Protein AF-A0A951HJY8-F1 (afdb_monomer)

pLDDT: mean 90.43, std 6.92, range [55.25, 97.69]

Structure (mmCIF, N/CA/C/O backbone):
data_AF-A0A951HJY8-F1
#
_entry.id   AF-A0A951HJY8-F1
#
loop_
_atom_site.group_PDB
_atom_site.id
_atom_site.type_symbol
_atom_site.label_atom_id
_atom_site.label_alt_id
_atom_site.label_comp_id
_atom_site.label_asym_id
_atom_site.label_entity_id
_atom_site.label_seq_id
_atom_site.pdbx_PDB_ins_code
_atom_site.Cartn_x
_atom_site.Cartn_y
_atom_site.Cartn_z
_atom_site.occupancy
_atom_site.B_iso_or_equiv
_atom_site.auth_seq_id
_atom_site.auth_comp_id
_atom_site.auth_asym_id
_atom_site.auth_atom_id
_atom_site.pdbx_PDB_model_num
ATOM 1 N N . MET A 1 1 ? -21.183 -8.879 -6.591 1.00 67.06 1 MET A N 1
ATOM 2 C CA . MET A 1 1 ? -20.342 -7.674 -6.797 1.00 67.06 1 MET A CA 1
ATOM 3 C C . MET A 1 1 ? -20.805 -6.459 -5.990 1.00 67.06 1 MET A C 1
ATOM 5 O O . MET A 1 1 ? -19.946 -5.780 -5.444 1.00 67.06 1 MET A O 1
ATOM 9 N N . GLY A 1 2 ? -22.115 -6.198 -5.844 1.00 80.44 2 GLY A N 1
ATOM 10 C CA . GLY A 1 2 ? -22.623 -5.023 -5.106 1.00 80.44 2 GLY A CA 1
ATOM 11 C C . GLY A 1 2 ? -22.070 -4.849 -3.681 1.00 80.44 2 GLY A C 1
ATOM 12 O O . GLY A 1 2 ? -21.633 -3.757 -3.337 1.00 80.44 2 GLY A O 1
ATOM 13 N N . PHE A 1 3 ? -21.989 -5.927 -2.889 1.00 81.81 3 PHE A N 1
ATOM 14 C CA . PHE A 1 3 ? -21.423 -5.880 -1.531 1.00 81.81 3 PHE A CA 1
ATOM 15 C C . PHE A 1 3 ? -19.923 -5.543 -1.498 1.00 81.81 3 PHE A C 1
ATOM 17 O O . PHE A 1 3 ? -19.491 -4.764 -0.654 1.00 81.81 3 PHE A O 1
ATOM 24 N N . ALA A 1 4 ? -19.135 -6.065 -2.444 1.00 81.25 4 ALA A N 1
ATOM 25 C CA . ALA A 1 4 ? -17.699 -5.786 -2.524 1.00 81.25 4 ALA A CA 1
ATOM 26 C C . ALA A 1 4 ? -17.422 -4.314 -2.884 1.00 81.25 4 ALA A C 1
ATOM 28 O O . ALA A 1 4 ? -16.611 -3.655 -2.240 1.00 81.25 4 ALA A O 1
ATOM 29 N N . LEU A 1 5 ? -18.155 -3.767 -3.862 1.00 83.31 5 LEU A N 1
ATOM 30 C CA . LEU A 1 5 ? -18.054 -2.352 -4.243 1.00 83.31 5 LEU A CA 1
ATOM 31 C C . LEU A 1 5 ? -18.532 -1.416 -3.127 1.00 83.31 5 LEU A C 1
ATOM 33 O O . LEU A 1 5 ? -17.948 -0.352 -2.923 1.00 83.31 5 LEU A O 1
ATOM 37 N N . ALA A 1 6 ? -19.572 -1.812 -2.388 1.00 86.88 6 ALA A N 1
ATOM 38 C CA . ALA A 1 6 ? -20.018 -1.078 -1.211 1.00 86.88 6 ALA A CA 1
ATOM 39 C C . ALA A 1 6 ? -18.923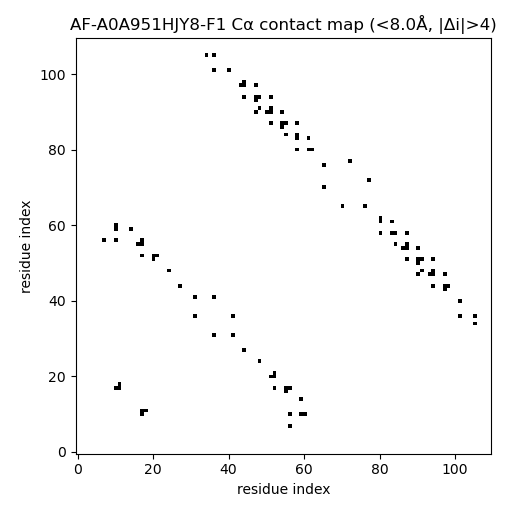 -1.034 -0.134 1.00 86.88 6 ALA A C 1
ATOM 41 O O . ALA A 1 6 ? -18.651 0.043 0.390 1.00 86.88 6 ALA A O 1
ATOM 42 N N . GLY A 1 7 ? -18.249 -2.160 0.131 1.00 84.19 7 GLY A N 1
ATOM 43 C CA . GLY A 1 7 ? -17.122 -2.233 1.066 1.00 84.19 7 GLY A CA 1
ATOM 44 C C . GLY A 1 7 ? -15.988 -1.273 0.699 1.00 84.19 7 GLY A 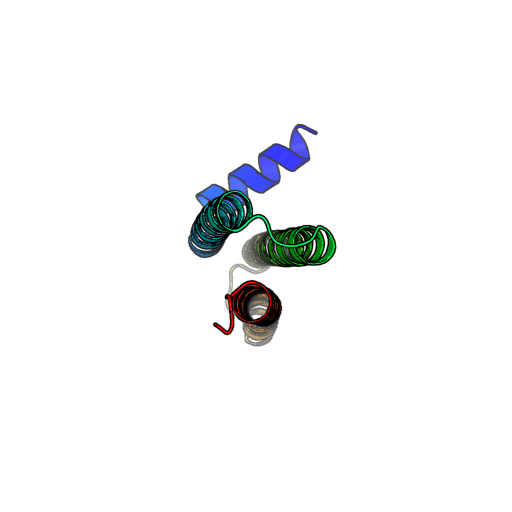C 1
ATOM 45 O O . GLY A 1 7 ? -15.598 -0.443 1.519 1.00 84.19 7 GLY A O 1
ATOM 46 N N . ILE A 1 8 ? -15.543 -1.294 -0.563 1.00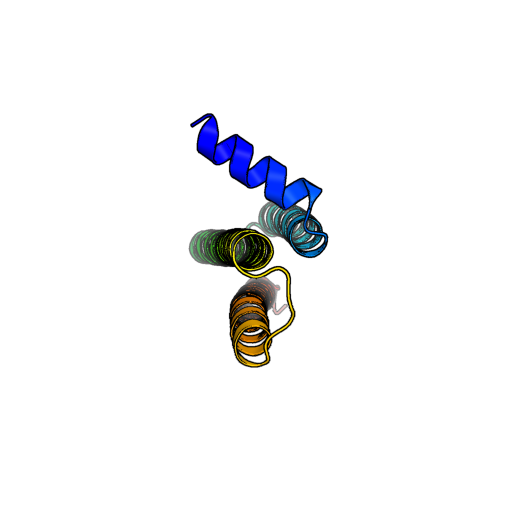 86.88 8 ILE A N 1
ATOM 47 C CA . ILE A 1 8 ? -14.511 -0.366 -1.059 1.00 86.88 8 ILE A CA 1
ATOM 48 C C . ILE A 1 8 ? -14.963 1.090 -0.900 1.00 86.88 8 ILE A C 1
ATOM 50 O O . ILE A 1 8 ? -14.201 1.931 -0.431 1.00 86.88 8 ILE A O 1
ATOM 54 N N . ARG A 1 9 ? -16.218 1.404 -1.244 1.00 87.44 9 ARG A N 1
ATOM 55 C CA . ARG A 1 9 ? -16.757 2.766 -1.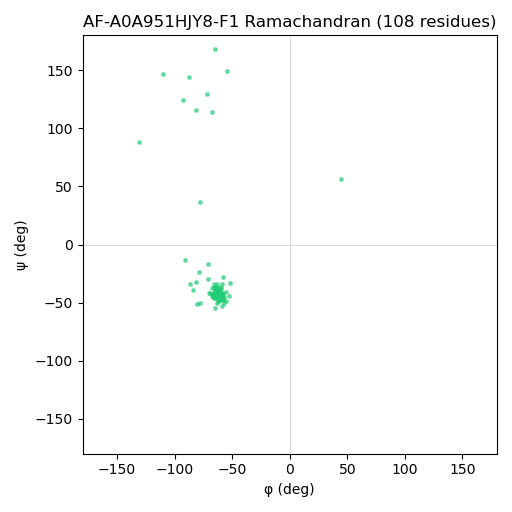127 1.00 87.44 9 ARG A CA 1
ATOM 56 C C . ARG A 1 9 ? -16.817 3.252 0.321 1.00 87.44 9 ARG A C 1
ATOM 58 O O . ARG A 1 9 ? -16.613 4.441 0.561 1.00 87.44 9 ARG A O 1
ATOM 65 N N . ILE A 1 10 ? -17.127 2.368 1.269 1.00 86.81 10 ILE A N 1
ATOM 66 C CA . ILE A 1 10 ? -17.159 2.700 2.697 1.00 86.81 10 ILE A CA 1
ATOM 67 C C . ILE A 1 10 ? -15.752 3.067 3.167 1.00 86.81 10 ILE A C 1
ATOM 69 O O . ILE A 1 10 ? -15.569 4.178 3.665 1.00 86.81 10 ILE A O 1
ATOM 73 N N . VAL A 1 11 ? -14.768 2.190 2.941 1.00 85.69 11 VAL A N 1
ATOM 74 C CA . VAL A 1 11 ? -13.374 2.426 3.353 1.00 85.69 11 VAL A CA 1
ATOM 75 C C . VAL A 1 11 ? -12.809 3.668 2.668 1.00 85.69 11 VAL A C 1
ATOM 77 O O . VAL A 1 11 ? -12.244 4.522 3.337 1.00 85.69 11 VAL A O 1
ATOM 80 N N . PHE A 1 12 ? -13.080 3.869 1.376 1.00 86.19 12 PHE A N 1
ATOM 81 C CA . PHE A 1 12 ? -12.653 5.072 0.655 1.00 86.19 12 PHE A CA 1
ATOM 82 C C . PHE A 1 12 ? -13.183 6.380 1.261 1.00 86.19 12 PHE A C 1
ATOM 84 O O . PHE A 1 12 ? -12.509 7.408 1.215 1.00 86.19 12 PHE A O 1
ATOM 91 N N . ARG A 1 13 ? -14.398 6.382 1.821 1.00 86.00 13 ARG A N 1
ATOM 92 C CA . ARG A 1 13 ? -14.954 7.578 2.474 1.00 86.00 13 ARG A CA 1
ATOM 93 C C . ARG A 1 13 ? -14.441 7.769 3.897 1.00 86.0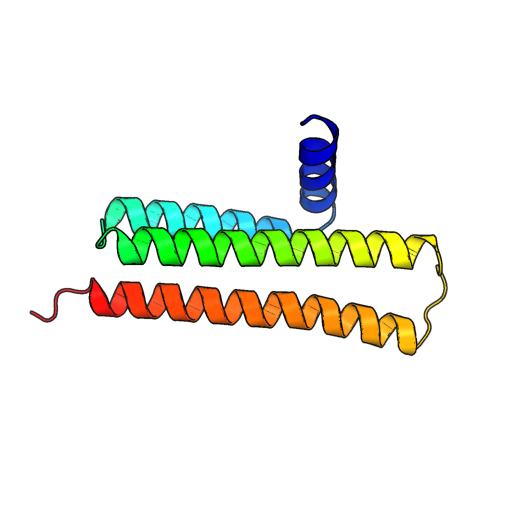0 13 ARG A C 1
ATOM 95 O O . ARG A 1 13 ? -14.355 8.915 4.332 1.00 86.00 13 ARG A O 1
ATOM 102 N N . ARG A 1 14 ? -14.159 6.678 4.611 1.00 84.19 14 ARG A N 1
ATOM 103 C CA . ARG A 1 14 ? -13.719 6.698 6.010 1.00 84.19 14 ARG A CA 1
ATOM 104 C C . ARG A 1 14 ? -12.229 7.007 6.122 1.00 84.19 14 ARG A C 1
ATOM 106 O O . ARG A 1 14 ? -11.857 7.968 6.786 1.00 84.19 14 ARG A O 1
ATOM 113 N N . GLU A 1 15 ? -11.411 6.278 5.374 1.00 87.44 15 GLU A N 1
ATOM 114 C CA . GLU A 1 15 ? -9.965 6.278 5.543 1.00 87.44 15 GLU A CA 1
ATOM 115 C C . GLU A 1 15 ? -9.290 7.311 4.639 1.00 87.44 15 GLU A C 1
ATOM 117 O O . GLU A 1 15 ? -9.479 7.361 3.418 1.00 87.44 15 GLU A O 1
ATOM 122 N N . GLN A 1 16 ? -8.512 8.207 5.249 1.00 87.31 16 GLN A N 1
ATOM 123 C CA . GLN A 1 16 ? -7.658 9.142 4.508 1.00 87.31 16 GLN A CA 1
ATOM 124 C C . GLN A 1 16 ? -6.504 8.398 3.831 1.00 87.31 16 GLN A C 1
ATOM 126 O O . GLN A 1 16 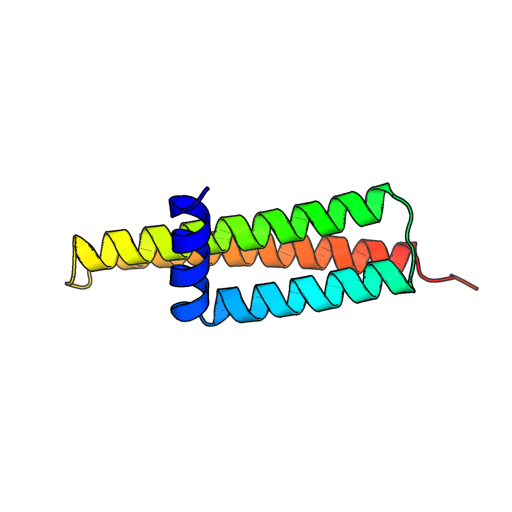? -6.222 8.651 2.659 1.00 87.31 16 GLN A O 1
ATOM 131 N N . THR A 1 17 ? -5.900 7.438 4.531 1.00 87.19 17 THR A N 1
ATOM 132 C CA . THR A 1 17 ? -4.778 6.634 4.038 1.00 87.19 17 THR A CA 1
ATOM 133 C C . THR A 1 17 ? -5.160 5.848 2.782 1.00 87.19 17 THR A C 1
ATOM 135 O O . THR A 1 17 ? -4.479 5.981 1.767 1.00 87.19 17 THR A O 1
ATOM 138 N N . PHE A 1 18 ? -6.317 5.171 2.757 1.00 89.50 18 PHE A N 1
ATOM 139 C CA . PHE A 1 18 ? -6.821 4.509 1.541 1.00 89.50 18 PHE A CA 1
ATOM 140 C C . PHE A 1 18 ? -6.941 5.451 0.331 1.00 89.50 18 PHE A C 1
ATOM 142 O O . PHE A 1 18 ? -6.554 5.090 -0.780 1.00 89.50 18 PHE A O 1
ATOM 149 N N . ARG A 1 19 ? -7.418 6.690 0.522 1.00 91.81 19 ARG A N 1
ATOM 150 C CA . ARG A 1 19 ? -7.505 7.684 -0.567 1.00 91.81 19 ARG A CA 1
ATOM 151 C C . ARG A 1 19 ? -6.132 8.091 -1.092 1.00 91.81 19 ARG A C 1
ATOM 153 O O . ARG A 1 19 ? -5.962 8.216 -2.305 1.00 91.81 19 ARG A O 1
ATOM 160 N N . ILE A 1 20 ? -5.163 8.275 -0.198 1.00 90.69 20 ILE A N 1
ATOM 161 C CA . ILE A 1 20 ? -3.775 8.574 -0.566 1.00 90.69 20 ILE A CA 1
ATOM 162 C C . ILE A 1 20 ? -3.185 7.403 -1.361 1.00 90.69 20 ILE A C 1
ATOM 164 O O . ILE A 1 20 ? -2.602 7.624 -2.420 1.00 90.69 20 ILE A O 1
ATOM 168 N N . GLN A 1 21 ? -3.408 6.161 -0.928 1.00 91.19 21 GLN A N 1
ATOM 169 C CA . GLN A 1 21 ? -2.934 4.973 -1.644 1.00 91.19 21 GLN A CA 1
ATOM 170 C C . GLN A 1 21 ? -3.584 4.824 -3.029 1.00 91.19 21 GLN A C 1
ATOM 172 O O . GLN A 1 21 ? -2.908 4.471 -3.994 1.00 91.19 21 GLN A O 1
ATOM 177 N N . CYS A 1 22 ? -4.869 5.168 -3.185 1.00 91.44 22 CYS A N 1
ATOM 178 C CA . CYS A 1 22 ? -5.503 5.242 -4.505 1.00 91.44 22 CYS A CA 1
ATOM 179 C C . CYS A 1 22 ? -4.862 6.307 -5.411 1.00 91.44 22 CYS A C 1
ATOM 181 O O . CYS A 1 22 ? -4.708 6.074 -6.610 1.00 91.44 22 CYS A O 1
ATOM 183 N N . LEU A 1 23 ? -4.471 7.463 -4.865 1.00 93.19 23 LEU A N 1
ATOM 184 C CA . LEU A 1 23 ? -3.755 8.487 -5.629 1.00 93.19 23 LEU A CA 1
ATOM 185 C C . LEU A 1 23 ? -2.356 8.002 -6.039 1.00 93.19 23 LEU A C 1
ATOM 187 O O . LEU A 1 23 ? -1.967 8.176 -7.191 1.00 93.19 23 LEU A O 1
ATOM 191 N N . ILE A 1 24 ? -1.624 7.349 -5.132 1.00 91.00 24 ILE A N 1
ATOM 192 C CA . ILE A 1 24 ? -0.319 6.735 -5.427 1.00 91.00 24 ILE A CA 1
ATOM 193 C C . ILE A 1 24 ? -0.462 5.676 -6.526 1.00 91.00 24 ILE A C 1
ATOM 195 O O . ILE A 1 24 ? 0.330 5.661 -7.465 1.00 91.00 24 ILE A O 1
ATOM 199 N N . CYS A 1 25 ? -1.504 4.843 -6.458 1.00 93.00 25 CYS A N 1
ATOM 200 C CA . CYS A 1 25 ? -1.850 3.880 -7.502 1.00 93.00 25 CYS A CA 1
ATOM 201 C C . CYS A 1 25 ? -2.035 4.563 -8.865 1.00 93.00 25 CYS A C 1
ATOM 203 O O . CYS A 1 25 ? -1.425 4.148 -9.851 1.00 93.00 25 CYS A O 1
ATOM 205 N N . LEU A 1 26 ? -2.814 5.649 -8.919 1.00 94.25 26 LEU A N 1
ATOM 206 C CA . LEU A 1 26 ? -3.018 6.415 -10.149 1.00 94.25 26 LEU A CA 1
ATOM 207 C C . LEU A 1 26 ? -1.694 6.958 -10.706 1.00 94.25 26 LEU A C 1
ATOM 209 O O . LEU A 1 26 ? -1.424 6.810 -11.896 1.00 94.25 26 LEU A O 1
ATOM 213 N N . ILE A 1 27 ? -0.851 7.544 -9.852 1.00 93.75 27 ILE A N 1
ATOM 214 C CA . ILE A 1 27 ? 0.465 8.062 -10.248 1.00 93.75 27 ILE A CA 1
ATOM 215 C C . ILE A 1 27 ? 1.350 6.930 -10.784 1.00 93.75 27 ILE A C 1
ATOM 217 O O . ILE A 1 27 ? 1.963 7.081 -11.838 1.00 93.75 27 ILE A O 1
ATOM 221 N N . ALA A 1 28 ? 1.387 5.780 -10.111 1.00 92.12 28 ALA A N 1
ATOM 222 C CA . ALA A 1 28 ? 2.180 4.637 -10.546 1.00 92.12 28 ALA A CA 1
ATOM 223 C C . ALA A 1 28 ? 1.728 4.104 -11.915 1.00 92.12 28 ALA A C 1
ATOM 225 O O . ALA A 1 28 ? 2.571 3.812 -12.760 1.00 92.12 28 ALA A O 1
ATOM 226 N N . ILE A 1 29 ? 0.418 4.047 -12.182 1.00 92.88 29 ILE A N 1
ATOM 227 C CA . ILE A 1 29 ? -0.116 3.672 -13.501 1.00 92.88 29 ILE A CA 1
ATOM 228 C C . ILE A 1 29 ? 0.337 4.664 -14.582 1.00 92.88 29 ILE A C 1
ATOM 230 O O . ILE A 1 29 ? 0.744 4.242 -15.666 1.00 92.88 29 ILE A O 1
ATOM 234 N N . LEU A 1 30 ? 0.317 5.970 -14.297 1.00 94.38 30 LEU A N 1
ATOM 235 C CA . LEU A 1 30 ? 0.807 6.990 -15.231 1.00 94.38 30 LEU A CA 1
ATOM 236 C C . LEU A 1 30 ? 2.309 6.829 -15.511 1.00 94.38 30 LEU A C 1
ATOM 238 O O . LEU A 1 30 ? 2.730 6.904 -16.664 1.00 94.38 30 LEU A O 1
ATOM 242 N N . VAL A 1 31 ? 3.108 6.546 -14.477 1.00 91.94 31 VAL A N 1
ATOM 243 C CA . VAL A 1 31 ? 4.548 6.275 -14.610 1.00 91.94 31 VAL A CA 1
ATOM 244 C C . VAL A 1 31 ? 4.800 5.023 -15.453 1.00 91.94 31 VAL A C 1
ATOM 246 O O . VAL A 1 31 ? 5.641 5.059 -16.350 1.00 91.94 31 VAL A O 1
ATOM 249 N N . LEU A 1 32 ? 4.049 3.940 -15.231 1.00 92.31 32 LEU A N 1
ATOM 250 C CA . LEU A 1 32 ? 4.129 2.721 -16.044 1.00 92.31 32 LEU A CA 1
ATOM 251 C C . LEU A 1 32 ? 3.790 2.994 -17.515 1.00 92.31 32 LEU A C 1
ATOM 253 O O . LEU A 1 32 ? 4.485 2.507 -18.406 1.00 92.31 32 LEU A O 1
ATOM 257 N N . ALA A 1 33 ? 2.753 3.793 -17.778 1.00 91.00 33 ALA A N 1
ATOM 258 C CA . ALA A 1 33 ? 2.348 4.154 -19.134 1.00 91.00 33 ALA A CA 1
ATOM 259 C C . ALA A 1 33 ? 3.396 5.017 -19.860 1.00 91.00 33 ALA A C 1
ATOM 261 O O . ALA A 1 33 ? 3.561 4.878 -21.077 1.00 91.00 33 ALA A O 1
ATOM 262 N N . LEU A 1 34 ? 4.102 5.884 -19.122 1.00 92.25 34 LEU A N 1
ATOM 263 C CA . LEU A 1 34 ? 5.135 6.774 -19.652 1.00 92.25 34 LEU A CA 1
ATOM 264 C C . LEU A 1 34 ? 6.463 6.047 -19.900 1.00 92.25 34 LEU A C 1
ATOM 266 O O . LEU A 1 34 ? 7.019 6.158 -20.989 1.00 92.25 34 LEU A O 1
ATOM 270 N N . LEU A 1 35 ? 6.963 5.304 -18.907 1.00 90.00 35 LEU A N 1
ATOM 271 C CA . LEU A 1 35 ? 8.262 4.624 -18.982 1.00 90.00 35 LEU A CA 1
ATOM 272 C C . LEU A 1 35 ? 8.214 3.323 -19.783 1.00 90.00 35 LEU A C 1
ATOM 274 O O . LEU A 1 35 ? 9.246 2.889 -20.283 1.00 90.00 35 LEU A O 1
ATOM 278 N N . ARG A 1 36 ? 7.032 2.700 -19.897 1.00 90.69 36 ARG A N 1
ATOM 279 C CA . ARG A 1 36 ? 6.818 1.410 -20.575 1.00 90.69 36 ARG A CA 1
ATOM 280 C C . ARG A 1 36 ? 7.892 0.372 -20.215 1.00 90.69 36 ARG A C 1
ATOM 282 O O . ARG A 1 36 ? 8.562 -0.153 -21.108 1.00 90.69 36 ARG A O 1
ATOM 289 N N . PRO A 1 37 ? 8.079 0.080 -18.915 1.00 89.81 37 PRO A N 1
ATOM 290 C CA . PRO A 1 37 ? 9.065 -0.899 -18.489 1.00 89.81 37 PRO A CA 1
ATOM 291 C C . PRO A 1 37 ? 8.678 -2.297 -18.992 1.00 89.81 37 PRO A C 1
ATOM 293 O O . PRO A 1 37 ? 7.549 -2.538 -19.427 1.00 89.81 37 PRO A O 1
ATOM 296 N N . GLY A 1 38 ? 9.605 -3.252 -18.895 1.00 92.88 38 GLY A N 1
ATOM 297 C CA . GLY A 1 38 ? 9.317 -4.646 -19.239 1.00 92.88 38 GLY A CA 1
ATOM 298 C C . GLY A 1 38 ? 8.105 -5.202 -18.476 1.00 92.88 38 GLY A C 1
ATOM 299 O O . GLY A 1 38 ? 7.856 -4.833 -17.328 1.00 92.88 38 GLY A O 1
ATOM 300 N N . TRP A 1 39 ? 7.373 -6.134 -19.095 1.00 93.44 39 TRP A N 1
ATOM 301 C CA . TRP A 1 39 ? 6.122 -6.693 -18.558 1.00 93.44 39 TRP A CA 1
ATOM 302 C C . TRP A 1 39 ? 6.231 -7.224 -17.123 1.00 93.44 39 TRP A C 1
ATOM 304 O O . TRP A 1 39 ? 5.281 -7.099 -16.354 1.00 93.44 39 TRP A O 1
ATOM 314 N N . ILE A 1 40 ? 7.394 -7.766 -16.743 1.00 95.56 40 ILE A N 1
ATOM 315 C CA . ILE A 1 40 ? 7.652 -8.241 -15.379 1.00 95.56 40 ILE A CA 1
ATOM 316 C C . ILE A 1 40 ? 7.553 -7.104 -14.351 1.00 95.56 40 ILE A C 1
ATOM 318 O O . ILE A 1 40 ? 6.924 -7.270 -13.312 1.00 95.56 40 ILE A O 1
ATOM 322 N N . TRP A 1 41 ? 8.095 -5.924 -14.660 1.00 94.50 41 TRP A N 1
ATOM 323 C CA . TRP A 1 41 ? 8.049 -4.764 -13.774 1.00 94.50 41 TRP A CA 1
ATOM 324 C C . TRP A 1 41 ? 6.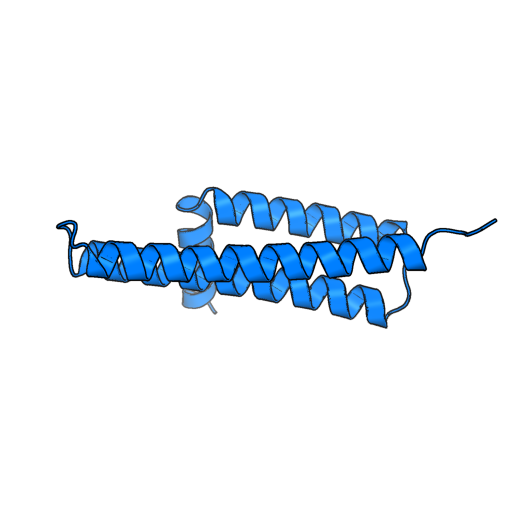642 -4.190 -13.676 1.00 94.50 41 TRP A C 1
ATOM 326 O O . TRP A 1 41 ? 6.182 -3.889 -12.577 1.00 94.50 41 TRP A O 1
ATOM 336 N N . ALA A 1 42 ? 5.934 -4.107 -14.806 1.00 93.81 42 ALA A N 1
ATOM 337 C CA . ALA A 1 42 ? 4.536 -3.695 -14.813 1.00 93.81 42 ALA A CA 1
ATOM 338 C C . ALA A 1 42 ? 3.672 -4.633 -13.949 1.00 93.81 42 ALA A C 1
ATOM 340 O O . ALA A 1 42 ? 2.858 -4.159 -13.154 1.00 93.81 42 ALA A O 1
ATOM 341 N N . ALA A 1 43 ? 3.890 -5.950 -14.038 1.00 95.56 43 ALA A N 1
ATOM 342 C CA . ALA A 1 43 ? 3.189 -6.934 -13.217 1.00 95.56 43 ALA A CA 1
ATOM 343 C C . ALA A 1 43 ? 3.526 -6.791 -11.724 1.00 95.56 43 ALA A C 1
ATOM 345 O O . ALA A 1 43 ? 2.613 -6.761 -10.901 1.00 95.56 43 ALA A O 1
ATOM 346 N N . LEU A 1 44 ? 4.811 -6.652 -11.375 1.00 96.69 44 LEU A N 1
ATOM 347 C CA . LEU A 1 44 ? 5.259 -6.506 -9.987 1.00 96.69 44 LEU A CA 1
ATOM 348 C C . LEU A 1 44 ? 4.707 -5.236 -9.335 1.00 96.69 44 LEU A C 1
ATOM 350 O O . LEU A 1 44 ? 4.131 -5.320 -8.256 1.00 96.69 44 LEU A O 1
ATOM 354 N N . VAL A 1 45 ? 4.805 -4.081 -10.000 1.00 95.44 45 VAL A N 1
ATOM 355 C CA . VAL A 1 45 ? 4.248 -2.817 -9.488 1.00 95.44 45 VAL A CA 1
ATOM 356 C C . VAL A 1 45 ? 2.734 -2.923 -9.306 1.00 95.44 45 VAL A C 1
ATOM 358 O O . VAL A 1 45 ? 2.215 -2.554 -8.252 1.00 95.44 45 VAL A O 1
ATOM 361 N N . THR A 1 46 ? 2.022 -3.479 -10.292 1.00 94.38 46 THR A N 1
ATOM 362 C CA . THR A 1 46 ? 0.565 -3.671 -10.204 1.00 94.38 46 THR A CA 1
ATOM 363 C C . THR A 1 46 ? 0.186 -4.569 -9.024 1.00 94.38 46 THR A C 1
ATOM 365 O O . THR A 1 46 ? -0.720 -4.235 -8.259 1.00 94.38 46 THR A O 1
ATOM 368 N N . LEU A 1 47 ? 0.901 -5.683 -8.835 1.00 97.06 47 LEU A N 1
ATOM 369 C CA . LEU A 1 47 ? 0.673 -6.610 -7.729 1.00 97.06 47 LEU A CA 1
ATOM 370 C C . LEU A 1 47 ? 0.965 -5.954 -6.374 1.00 97.06 47 LEU A C 1
ATOM 372 O O . LEU A 1 47 ? 0.154 -6.065 -5.457 1.00 97.06 47 LEU A O 1
ATOM 376 N N . SER A 1 48 ? 2.081 -5.234 -6.250 1.00 96.94 48 SER A N 1
ATOM 377 C CA . SER A 1 48 ? 2.451 -4.528 -5.023 1.00 96.94 48 SER A CA 1
ATOM 378 C C . SER A 1 48 ? 1.399 -3.499 -4.611 1.00 96.94 48 SER A C 1
ATOM 380 O O . SER A 1 48 ? 0.995 -3.474 -3.452 1.00 96.94 48 SER A O 1
ATOM 382 N N . ILE A 1 49 ? 0.892 -2.698 -5.551 1.00 95.12 49 ILE A N 1
ATOM 383 C CA . ILE A 1 49 ? -0.182 -1.732 -5.277 1.00 95.12 49 ILE A CA 1
ATOM 384 C C . ILE A 1 49 ? -1.477 -2.446 -4.876 1.00 95.12 49 ILE A C 1
ATOM 386 O O . ILE A 1 49 ? -2.147 -2.031 -3.930 1.00 95.12 49 ILE A O 1
ATOM 390 N N . GLY A 1 50 ? -1.820 -3.539 -5.565 1.00 95.44 50 GLY A N 1
ATOM 391 C CA . GLY A 1 50 ? -2.976 -4.363 -5.216 1.00 95.44 50 GLY A CA 1
ATOM 392 C C . GLY A 1 50 ? -2.900 -4.901 -3.784 1.00 95.44 50 GLY A C 1
ATOM 393 O O . GLY A 1 50 ? -3.892 -4.842 -3.060 1.00 95.44 50 GLY A O 1
ATOM 394 N N . LEU A 1 51 ? -1.720 -5.357 -3.352 1.00 96.94 51 LEU A N 1
ATOM 395 C CA . LEU A 1 51 ? -1.482 -5.830 -1.987 1.00 96.94 51 LEU A CA 1
ATOM 396 C C . LEU A 1 51 ? -1.618 -4.713 -0.948 1.00 96.94 51 LEU A C 1
ATOM 398 O O . LEU A 1 51 ? -2.240 -4.941 0.085 1.00 96.94 51 LEU A O 1
ATOM 402 N N . VAL A 1 52 ? -1.102 -3.512 -1.226 1.00 96.00 52 VAL A N 1
ATOM 403 C CA . VAL A 1 52 ? -1.253 -2.352 -0.329 1.00 96.00 52 VAL A CA 1
ATOM 404 C C . VAL A 1 52 ? -2.727 -1.991 -0.148 1.00 96.00 52 VAL A C 1
ATOM 406 O O . VAL A 1 52 ? -3.197 -1.856 0.978 1.00 96.00 52 VAL A O 1
ATOM 409 N N . LEU A 1 53 ? -3.489 -1.893 -1.242 1.00 94.69 53 LEU A N 1
ATOM 410 C CA . LEU A 1 53 ? -4.920 -1.575 -1.177 1.00 94.69 53 LEU A CA 1
ATOM 4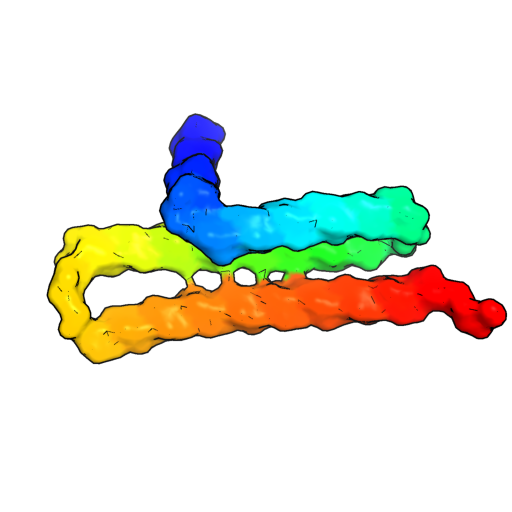11 C C . LEU A 1 53 ? -5.727 -2.673 -0.471 1.00 94.69 53 LEU A C 1
ATOM 413 O O . LEU A 1 53 ? -6.663 -2.366 0.266 1.00 94.69 53 LEU A O 1
ATOM 417 N N . ALA A 1 54 ? -5.372 -3.944 -0.675 1.00 95.25 54 ALA A N 1
ATOM 418 C CA . ALA A 1 54 ? -5.993 -5.059 0.032 1.00 95.25 54 ALA A CA 1
ATOM 419 C C . ALA A 1 54 ? -5.687 -5.021 1.538 1.00 95.25 54 ALA A C 1
ATOM 421 O O . ALA A 1 54 ? -6.602 -5.183 2.343 1.00 95.25 54 ALA A O 1
ATOM 422 N N . ALA A 1 55 ? -4.432 -4.761 1.921 1.00 95.56 55 ALA A N 1
ATOM 423 C CA . ALA A 1 55 ? -4.029 -4.622 3.318 1.00 95.56 55 ALA A CA 1
ATOM 424 C C . ALA A 1 55 ? -4.770 -3.464 4.002 1.00 95.56 55 ALA A C 1
ATOM 426 O O . ALA A 1 55 ? -5.288 -3.635 5.100 1.00 95.56 55 ALA A O 1
ATOM 427 N N . GLU A 1 56 ? -4.900 -2.325 3.324 1.00 94.25 56 GLU A N 1
ATOM 428 C CA . GLU A 1 56 ? -5.622 -1.151 3.820 1.00 94.25 56 GLU A CA 1
ATOM 429 C C . GLU A 1 56 ? -7.131 -1.417 3.991 1.00 94.25 56 GLU A C 1
ATOM 431 O O . GLU A 1 56 ? -7.729 -1.023 4.991 1.00 94.25 56 GLU A O 1
ATOM 436 N N . LEU A 1 57 ? -7.758 -2.143 3.052 1.00 93.50 57 LEU A N 1
ATOM 437 C CA . LEU A 1 57 ? -9.152 -2.587 3.189 1.00 93.50 57 LEU A CA 1
ATOM 438 C C . LEU A 1 57 ? -9.334 -3.523 4.387 1.00 93.50 57 LEU A C 1
ATOM 440 O O . LEU A 1 57 ? -10.310 -3.383 5.124 1.00 93.50 57 LEU A O 1
ATOM 444 N N . CYS A 1 58 ? -8.408 -4.464 4.585 1.00 93.94 58 CYS A N 1
ATOM 445 C CA . CYS A 1 58 ? -8.415 -5.351 5.744 1.00 93.94 58 CYS A CA 1
ATOM 446 C C . CYS A 1 58 ? -8.222 -4.572 7.051 1.00 93.94 58 CYS A C 1
ATOM 448 O O . CYS A 1 58 ? -8.946 -4.839 8.008 1.00 93.94 58 CYS A O 1
ATOM 450 N N . ASN A 1 59 ? -7.313 -3.588 7.078 1.00 94.25 59 ASN A N 1
ATOM 451 C CA . ASN A 1 59 ? -7.104 -2.713 8.231 1.00 94.25 59 ASN A CA 1
ATOM 452 C C . ASN A 1 59 ? -8.392 -1.961 8.590 1.00 94.25 59 ASN A C 1
ATOM 454 O O . ASN A 1 59 ? -8.885 -2.086 9.707 1.00 94.25 59 ASN A O 1
ATOM 458 N N . GLY A 1 60 ? -9.010 -1.280 7.619 1.00 91.62 60 GLY A N 1
ATOM 459 C CA . GLY A 1 60 ? -10.258 -0.546 7.844 1.00 91.62 60 GLY A CA 1
ATOM 460 C C . GLY A 1 60 ? -11.434 -1.446 8.248 1.00 91.62 60 GLY A C 1
ATOM 461 O O . GLY A 1 60 ? -12.276 -1.051 9.055 1.00 91.62 60 GLY A O 1
ATOM 462 N N . ALA A 1 61 ? -11.501 -2.677 7.730 1.00 91.62 61 ALA A N 1
ATOM 463 C CA . ALA A 1 61 ? -12.510 -3.650 8.147 1.00 91.62 61 ALA A CA 1
ATOM 464 C C . ALA A 1 61 ? -12.301 -4.118 9.598 1.00 91.62 61 ALA A C 1
ATOM 466 O O . ALA A 1 61 ? -13.272 -4.221 10.350 1.00 91.62 61 ALA A O 1
ATOM 467 N N . LEU A 1 62 ? -11.051 -4.377 9.991 1.00 92.06 62 LEU A N 1
ATOM 468 C CA . LEU A 1 62 ? -10.682 -4.787 11.344 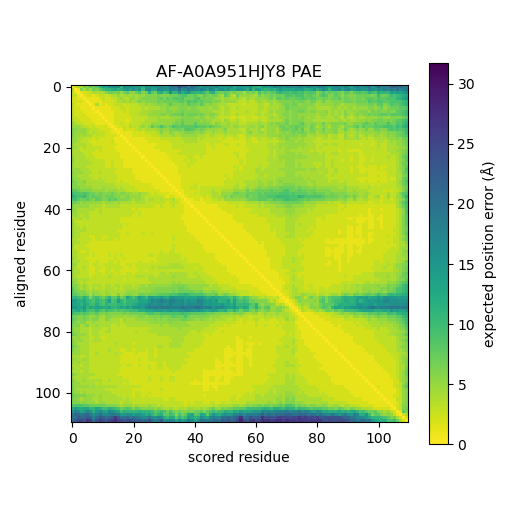1.00 92.06 62 LEU A CA 1
ATOM 469 C C . LEU A 1 62 ? -10.926 -3.658 12.350 1.00 92.06 62 LEU A C 1
ATOM 471 O O . LEU A 1 62 ? -11.556 -3.894 13.379 1.00 92.06 62 LEU A O 1
ATOM 475 N N . GLU A 1 63 ? -10.524 -2.428 12.026 1.00 90.56 63 GLU A N 1
ATOM 476 C CA . GLU A 1 63 ? -10.830 -1.244 12.832 1.00 90.56 63 GLU A CA 1
ATOM 477 C C . GLU A 1 63 ? -12.338 -1.060 13.006 1.00 90.56 63 GLU A C 1
ATOM 479 O O . GLU A 1 63 ? -12.810 -0.913 14.132 1.00 90.56 63 GLU A O 1
ATOM 484 N N . TYR A 1 64 ? -13.113 -1.149 11.918 1.00 90.12 64 TYR A N 1
ATOM 485 C CA . TYR A 1 64 ? -14.567 -1.020 11.988 1.00 90.12 64 TYR A CA 1
ATOM 486 C C . TYR A 1 64 ? -15.210 -2.103 12.861 1.00 90.12 64 TYR A C 1
ATOM 488 O O . TYR A 1 64 ? -16.129 -1.805 13.623 1.00 90.12 64 TYR A O 1
ATOM 496 N N . LEU A 1 65 ? -14.753 -3.354 12.756 1.00 91.62 65 LEU A N 1
ATOM 497 C CA . LEU A 1 65 ? -15.254 -4.453 13.579 1.00 91.62 65 LEU A CA 1
ATOM 498 C C . LEU A 1 65 ? -14.952 -4.205 15.060 1.00 91.62 65 LEU A C 1
ATOM 500 O O . LEU A 1 65 ? -15.855 -4.277 15.892 1.00 91.62 65 LEU A O 1
ATOM 504 N N . ILE A 1 66 ? -13.700 -3.886 15.379 1.00 89.94 66 ILE A N 1
ATOM 505 C CA . ILE A 1 66 ? -13.248 -3.667 16.751 1.00 89.94 66 ILE A CA 1
ATOM 506 C C . ILE A 1 66 ? -13.969 -2.472 17.380 1.00 89.94 66 ILE A C 1
ATOM 508 O O . ILE A 1 66 ? -14.502 -2.615 18.476 1.00 89.94 66 ILE A O 1
ATOM 512 N N . ASP A 1 67 ? -14.082 -1.344 16.671 1.00 88.25 67 ASP A N 1
ATOM 513 C CA . ASP A 1 67 ? -14.797 -0.145 17.142 1.00 88.25 67 ASP A CA 1
ATOM 514 C C . ASP A 1 67 ? -16.270 -0.423 17.470 1.00 88.25 67 ASP A C 1
ATOM 516 O O . ASP A 1 67 ? -16.885 0.272 18.280 1.00 88.25 67 ASP A O 1
ATOM 520 N N . ARG A 1 68 ? -16.870 -1.415 16.801 1.00 89.06 68 ARG A N 1
ATOM 521 C CA . ARG A 1 68 ? -18.272 -1.797 16.999 1.00 89.06 68 ARG A CA 1
ATOM 522 C C . ARG A 1 68 ? -18.471 -2.793 18.130 1.00 89.06 68 ARG A C 1
ATOM 524 O O . ARG A 1 68 ? -19.516 -2.736 18.771 1.00 89.06 68 ARG A O 1
ATOM 531 N N . VAL A 1 69 ? -17.523 -3.701 18.347 1.00 89.12 69 VAL A N 1
ATOM 532 C CA . VAL A 1 69 ? -17.609 -4.721 19.404 1.00 89.12 69 VAL A CA 1
ATOM 533 C C . VAL A 1 69 ? -17.128 -4.163 20.745 1.00 89.12 69 VAL A C 1
ATOM 535 O O . VAL A 1 69 ? -17.743 -4.436 21.771 1.00 89.12 69 VAL A O 1
ATOM 538 N N . HIS A 1 70 ? -16.076 -3.344 20.735 1.00 83.69 70 HIS A N 1
ATOM 539 C CA . HIS A 1 70 ? -15.458 -2.761 21.922 1.00 83.69 70 HIS A CA 1
ATOM 540 C C . HIS A 1 70 ? -15.260 -1.247 21.743 1.00 83.69 70 HIS A C 1
ATOM 542 O O . HIS A 1 70 ? -14.205 -0.807 21.285 1.00 83.69 70 HIS A O 1
ATOM 548 N N . PRO A 1 71 ? -16.268 -0.431 22.100 1.00 76.75 71 PRO A N 1
ATOM 549 C CA . PRO A 1 71 ? -16.173 1.026 22.005 1.00 76.75 71 PRO A CA 1
ATOM 550 C C . PRO A 1 71 ? -15.227 1.648 23.049 1.00 76.75 71 PRO A C 1
ATOM 552 O O . PRO A 1 71 ? -14.825 2.801 22.896 1.00 76.75 71 PRO A O 1
ATOM 555 N N . GLU A 1 72 ? -14.870 0.908 24.101 1.00 85.06 72 GLU A N 1
ATOM 556 C CA . GLU A 1 72 ? -13.890 1.327 25.105 1.00 85.06 72 GLU A CA 1
ATOM 557 C C . GLU A 1 72 ? -12.463 0.950 24.681 1.00 85.06 72 GLU A C 1
ATOM 559 O O . GLU A 1 72 ? -12.227 -0.083 24.052 1.00 85.06 72 GLU A O 1
ATOM 564 N N . ILE A 1 73 ? -11.492 1.805 25.016 1.00 74.00 73 ILE A N 1
ATOM 565 C CA . ILE A 1 73 ? -10.091 1.588 24.644 1.00 74.00 73 ILE A CA 1
ATOM 566 C C . ILE A 1 73 ? -9.454 0.604 25.630 1.00 74.00 73 ILE A C 1
ATOM 568 O O . ILE A 1 73 ? -9.271 0.925 26.801 1.00 74.00 73 ILE A O 1
ATOM 572 N N . HIS A 1 74 ? -9.059 -0.564 25.122 1.00 86.88 74 HIS A N 1
ATOM 573 C CA . HIS A 1 74 ? -8.229 -1.541 25.829 1.00 86.88 74 HIS A CA 1
ATOM 574 C C . HIS A 1 74 ? -6.825 -1.604 25.212 1.00 86.88 74 HIS A C 1
ATOM 576 O O . HIS A 1 74 ? -6.670 -1.468 23.995 1.00 86.88 74 HIS A O 1
ATOM 582 N N . ASP A 1 75 ? -5.803 -1.859 26.030 1.00 90.19 75 ASP A N 1
ATOM 583 C CA . ASP A 1 75 ? -4.407 -1.921 25.568 1.00 90.19 75 ASP A CA 1
ATOM 584 C C . ASP A 1 75 ? -4.190 -3.002 24.494 1.00 90.19 75 ASP A C 1
ATOM 586 O O . ASP A 1 75 ? -3.472 -2.790 23.517 1.00 90.19 75 ASP A O 1
ATOM 590 N N . GLU A 1 76 ? -4.881 -4.136 24.613 1.00 90.00 76 GLU A N 1
ATOM 591 C CA . GLU A 1 76 ? -4.840 -5.238 23.643 1.00 90.00 76 GLU A CA 1
ATOM 592 C C . GLU A 1 76 ? -5.468 -4.850 22.295 1.00 90.00 76 GLU A C 1
ATOM 594 O O . GLU A 1 76 ? -4.960 -5.204 21.230 1.00 90.00 76 GLU A O 1
ATOM 599 N N . ILE A 1 77 ? -6.550 -4.066 22.329 1.00 89.81 77 ILE A N 1
ATOM 600 C CA . ILE A 1 77 ? -7.200 -3.533 21.127 1.00 89.81 77 ILE A CA 1
ATOM 601 C C . ILE A 1 77 ? -6.275 -2.554 20.418 1.00 89.81 77 ILE A C 1
ATOM 603 O O . ILE A 1 77 ? -6.144 -2.599 19.193 1.00 89.81 77 ILE A O 1
ATOM 607 N N . LYS A 1 78 ? -5.627 -1.675 21.185 1.00 90.50 78 LYS A N 1
ATOM 608 C CA . LYS A 1 78 ? -4.639 -0.751 20.641 1.00 90.50 78 LYS A CA 1
ATOM 609 C C . LYS A 1 78 ? -3.517 -1.522 19.948 1.00 90.50 78 LYS A C 1
ATOM 611 O O . LYS A 1 78 ? -3.214 -1.222 18.800 1.00 90.50 78 LYS A O 1
ATOM 616 N N . TYR A 1 79 ? -2.982 -2.560 20.591 1.00 92.69 79 TYR A N 1
ATOM 617 C CA . TYR A 1 79 ? -1.963 -3.417 19.988 1.00 92.69 79 TYR A CA 1
ATOM 618 C C . TYR A 1 79 ? -2.430 -4.053 18.669 1.00 92.69 79 TYR A C 1
ATOM 620 O O . TYR A 1 79 ? -1.698 -4.026 17.682 1.00 92.69 79 TYR A O 1
ATOM 628 N N . ALA A 1 80 ? -3.655 -4.586 18.617 1.00 92.25 80 ALA A N 1
ATOM 629 C CA . ALA A 1 80 ? -4.200 -5.183 17.398 1.00 92.25 80 ALA A CA 1
ATOM 630 C C . ALA A 1 80 ? -4.324 -4.168 16.247 1.00 92.25 80 ALA A C 1
ATOM 632 O O . ALA A 1 80 ? -3.969 -4.483 15.109 1.00 92.25 80 ALA A O 1
ATOM 633 N N . LYS A 1 81 ? -4.786 -2.945 16.540 1.00 92.12 81 LYS A N 1
ATOM 634 C CA . LYS A 1 81 ? -4.872 -1.853 15.558 1.00 92.12 81 LYS A CA 1
ATOM 635 C C . LYS A 1 81 ? -3.490 -1.409 15.081 1.00 92.12 81 LYS A C 1
ATOM 637 O O . LYS A 1 81 ? -3.262 -1.315 13.878 1.00 92.12 81 LYS A O 1
ATOM 642 N N . ASP A 1 82 ? -2.552 -1.219 16.006 1.00 94.44 82 ASP A N 1
ATOM 643 C CA . ASP A 1 82 ? -1.174 -0.831 15.690 1.00 94.44 82 ASP A CA 1
ATOM 644 C C . ASP A 1 82 ? -0.483 -1.899 14.821 1.00 94.44 82 ASP A C 1
ATOM 646 O O . ASP A 1 82 ? 0.221 -1.572 13.864 1.00 94.44 82 ASP A O 1
ATOM 650 N N . ALA A 1 83 ? -0.724 -3.185 15.094 1.00 95.81 83 ALA A N 1
ATOM 651 C CA . ALA A 1 83 ? -0.202 -4.288 14.291 1.00 95.81 83 ALA A CA 1
ATOM 652 C C . ALA A 1 83 ? -0.797 -4.315 12.871 1.00 95.81 83 ALA A C 1
ATOM 654 O O . ALA A 1 83 ? -0.064 -4.527 11.900 1.00 95.81 83 ALA A O 1
ATOM 655 N N . ALA A 1 84 ? -2.103 -4.074 12.730 1.00 94.69 84 ALA A N 1
ATOM 656 C CA . ALA A 1 84 ? -2.768 -4.018 11.430 1.00 94.69 84 ALA A CA 1
ATOM 657 C C . ALA A 1 84 ? -2.262 -2.833 10.581 1.00 94.69 84 ALA A C 1
ATOM 659 O O . ALA A 1 84 ? -1.867 -3.031 9.425 1.00 94.69 84 ALA A O 1
ATOM 660 N N . ALA A 1 85 ? -2.130 -1.646 11.181 1.00 94.25 85 ALA A N 1
ATOM 661 C CA . ALA A 1 85 ? -1.498 -0.486 10.552 1.00 94.25 85 ALA A CA 1
ATOM 662 C C . ALA A 1 85 ? -0.019 -0.752 10.198 1.00 94.25 85 ALA A C 1
ATOM 664 O O . ALA A 1 85 ? 0.456 -0.365 9.127 1.00 94.25 85 ALA A O 1
ATOM 665 N N . GLY A 1 86 ? 0.709 -1.484 11.047 1.00 96.56 86 GLY A N 1
ATOM 666 C CA . GLY A 1 86 ? 2.070 -1.944 10.765 1.00 96.56 86 GLY A CA 1
ATOM 667 C C . GLY A 1 86 ? 2.158 -2.831 9.517 1.00 96.56 86 GLY A C 1
ATOM 668 O O . GLY A 1 86 ? 3.082 -2.685 8.714 1.00 96.56 86 GLY A O 1
ATOM 669 N N . GLY A 1 87 ? 1.169 -3.701 9.291 1.00 96.94 87 GLY A N 1
ATOM 670 C CA . GLY A 1 87 ? 1.067 -4.511 8.072 1.00 96.94 87 GLY A CA 1
ATOM 671 C C . GLY A 1 87 ? 0.898 -3.668 6.802 1.00 96.94 87 GLY A C 1
ATOM 672 O O . GLY A 1 87 ? 1.568 -3.910 5.791 1.00 96.94 87 GLY A O 1
ATOM 673 N N . VAL A 1 88 ? 0.061 -2.629 6.856 1.00 95.56 88 VAL A N 1
ATOM 674 C CA . VAL A 1 88 ? -0.076 -1.648 5.765 1.00 95.56 88 VAL A CA 1
ATOM 675 C C . VAL A 1 88 ? 1.254 -0.940 5.499 1.00 95.56 88 VAL A C 1
ATOM 677 O O . VAL A 1 88 ? 1.664 -0.796 4.344 1.00 95.56 88 VAL A O 1
ATOM 680 N N . LEU A 1 89 ? 1.960 -0.517 6.550 1.00 95.00 89 LEU A N 1
ATOM 681 C CA . LEU A 1 89 ? 3.248 0.160 6.407 1.00 95.00 89 LEU A CA 1
ATOM 682 C C . LEU A 1 89 ? 4.281 -0.742 5.718 1.00 95.00 89 LEU A C 1
ATOM 684 O O . LEU A 1 89 ? 4.936 -0.310 4.770 1.00 95.00 89 LEU A O 1
ATOM 688 N N . LEU A 1 90 ? 4.393 -2.004 6.140 1.00 97.69 90 LEU A N 1
ATOM 689 C CA . LEU A 1 90 ? 5.325 -2.964 5.543 1.00 97.69 90 LEU A CA 1
ATOM 690 C C . LEU A 1 90 ? 5.024 -3.220 4.064 1.00 97.69 90 LEU A C 1
ATOM 692 O O . LEU A 1 90 ? 5.937 -3.204 3.236 1.00 97.69 90 LEU A O 1
ATOM 696 N N . THR A 1 91 ? 3.751 -3.413 3.711 1.00 96.94 91 THR A N 1
ATOM 697 C CA . THR A 1 91 ? 3.355 -3.595 2.305 1.00 96.94 91 THR A CA 1
ATOM 698 C C . THR A 1 91 ? 3.622 -2.340 1.471 1.00 96.94 91 THR A C 1
ATOM 700 O O . THR A 1 91 ? 4.096 -2.451 0.340 1.00 96.94 91 THR A O 1
ATOM 703 N N . SER A 1 92 ? 3.414 -1.148 2.039 1.00 95.12 92 SER A N 1
ATOM 704 C CA . SER A 1 92 ? 3.705 0.134 1.382 1.00 95.12 92 SER A CA 1
ATOM 705 C C . SER A 1 92 ? 5.202 0.327 1.129 1.00 95.12 92 SER A C 1
ATOM 707 O O . SER A 1 92 ? 5.593 0.732 0.035 1.00 95.12 92 SER A O 1
ATOM 709 N N . ILE A 1 93 ? 6.052 -0.014 2.104 1.00 96.81 93 ILE A N 1
ATOM 710 C CA . ILE A 1 93 ? 7.514 0.022 1.948 1.00 96.81 93 ILE A CA 1
ATOM 711 C C . ILE A 1 93 ? 7.952 -0.959 0.859 1.00 96.81 93 ILE A C 1
ATOM 713 O O . ILE A 1 93 ? 8.718 -0.584 -0.027 1.00 96.81 93 ILE A O 1
ATOM 717 N N . ALA A 1 94 ? 7.433 -2.190 0.871 1.00 97.62 94 ALA A N 1
ATOM 718 C CA . ALA A 1 94 ? 7.746 -3.177 -0.157 1.00 97.62 94 ALA A CA 1
ATOM 719 C C . ALA A 1 94 ? 7.357 -2.680 -1.560 1.00 97.62 94 ALA A C 1
ATOM 721 O O . ALA A 1 94 ? 8.160 -2.771 -2.488 1.00 97.62 94 ALA A O 1
ATOM 722 N N . ALA A 1 95 ? 6.166 -2.089 -1.712 1.00 96.81 95 ALA A N 1
ATOM 723 C CA . ALA A 1 95 ? 5.724 -1.495 -2.971 1.00 96.81 95 ALA A CA 1
ATOM 724 C C . ALA A 1 95 ? 6.638 -0.349 -3.433 1.00 96.81 95 ALA A C 1
ATOM 726 O O . ALA A 1 95 ? 6.993 -0.281 -4.613 1.00 96.81 95 ALA A O 1
ATOM 727 N N . ALA A 1 96 ? 7.077 0.511 -2.509 1.00 95.50 96 ALA A N 1
ATOM 728 C CA . ALA A 1 96 ? 8.034 1.572 -2.805 1.00 95.50 96 ALA A CA 1
ATOM 729 C C . ALA A 1 96 ? 9.385 1.008 -3.276 1.00 95.50 96 ALA A C 1
ATOM 731 O O . ALA A 1 96 ? 9.923 1.478 -4.278 1.00 95.50 96 ALA A O 1
ATOM 732 N N . CYS A 1 97 ? 9.905 -0.039 -2.625 1.00 97.50 97 CYS A N 1
ATOM 733 C CA . CYS A 1 97 ? 11.131 -0.717 -3.050 1.00 97.50 97 CYS A CA 1
ATOM 734 C C . CYS A 1 97 ? 11.016 -1.282 -4.474 1.00 97.50 97 CYS A C 1
ATOM 736 O O . CYS A 1 97 ? 11.935 -1.098 -5.272 1.00 97.50 97 CYS A O 1
ATOM 738 N N . VAL A 1 98 ? 9.888 -1.918 -4.821 1.00 96.81 98 VAL A N 1
ATOM 739 C CA . VAL A 1 98 ? 9.637 -2.413 -6.187 1.00 96.81 98 VAL A CA 1
ATOM 740 C C . VAL A 1 98 ? 9.613 -1.265 -7.199 1.00 96.81 98 VAL A C 1
ATOM 742 O O . VAL A 1 98 ? 10.247 -1.364 -8.250 1.00 96.81 98 VAL A O 1
ATOM 745 N N . GLY A 1 99 ? 8.931 -0.161 -6.882 1.00 94.75 99 GLY A N 1
ATOM 746 C CA . GLY A 1 99 ? 8.879 1.022 -7.745 1.00 94.75 99 GLY A CA 1
ATOM 747 C C . GLY A 1 99 ? 10.257 1.647 -7.979 1.00 94.75 99 GLY A C 1
ATOM 748 O O . GLY A 1 99 ? 10.612 1.944 -9.117 1.00 94.75 99 GLY A O 1
ATOM 749 N N . VAL A 1 100 ? 11.069 1.784 -6.928 1.00 94.88 100 VAL A N 1
ATOM 750 C CA . VAL A 1 100 ? 12.448 2.290 -7.033 1.00 94.88 100 VAL A CA 1
ATOM 751 C C . VAL A 1 100 ? 13.318 1.351 -7.868 1.00 94.88 100 VAL A C 1
ATOM 753 O O . VAL A 1 100 ? 14.020 1.814 -8.765 1.00 94.88 100 VAL A O 1
ATOM 756 N N . ALA A 1 101 ? 13.244 0.038 -7.635 1.00 94.75 101 ALA A N 1
ATOM 757 C CA . ALA A 1 101 ? 13.996 -0.945 -8.413 1.00 94.75 101 ALA A CA 1
ATOM 758 C C . ALA A 1 101 ? 13.630 -0.896 -9.906 1.00 94.75 101 ALA A C 1
ATOM 760 O O . ALA A 1 101 ? 14.518 -0.912 -10.757 1.00 94.75 101 ALA A O 1
ATOM 761 N N . MET A 1 102 ? 12.340 -0.748 -10.226 1.00 94.62 102 MET A N 1
ATOM 762 C CA . MET A 1 102 ? 11.882 -0.539 -11.598 1.00 94.62 102 MET A CA 1
ATOM 763 C C . MET A 1 102 ? 12.461 0.742 -12.203 1.00 94.62 102 MET A C 1
ATOM 765 O O . MET A 1 102 ? 12.923 0.704 -13.342 1.00 94.62 102 MET A O 1
ATOM 769 N N . LEU A 1 103 ? 12.418 1.868 -11.481 1.00 92.19 103 LEU A N 1
ATOM 770 C CA . LEU A 1 103 ? 12.938 3.147 -11.974 1.00 92.19 103 LEU A CA 1
ATOM 771 C C . LEU A 1 103 ? 14.429 3.045 -12.296 1.00 92.19 103 LEU A C 1
ATOM 773 O O . LEU A 1 103 ? 14.834 3.440 -13.380 1.00 92.19 103 LEU A O 1
ATOM 777 N N . ILE A 1 104 ? 15.218 2.445 -11.402 1.00 91.19 104 ILE A N 1
ATOM 778 C CA . ILE A 1 104 ? 16.656 2.217 -11.597 1.00 91.19 104 ILE A CA 1
ATOM 779 C C . ILE A 1 104 ? 16.913 1.297 -12.801 1.00 91.19 104 ILE A C 1
ATOM 781 O O . ILE A 1 104 ? 17.800 1.562 -13.608 1.00 91.19 104 ILE A O 1
ATOM 785 N N . ALA A 1 105 ? 16.134 0.222 -12.947 1.00 89.00 105 ALA A N 1
ATOM 786 C CA . ALA A 1 105 ? 16.286 -0.724 -14.052 1.00 89.00 105 ALA A CA 1
ATOM 787 C C . ALA A 1 105 ? 15.843 -0.150 -15.408 1.00 89.00 105 ALA A C 1
ATOM 789 O O . ALA A 1 105 ? 16.354 -0.562 -16.446 1.00 89.00 105 ALA A O 1
ATOM 790 N N . SER A 1 106 ? 14.879 0.772 -15.402 1.00 84.06 106 SER A N 1
ATOM 791 C CA . SER A 1 106 ? 14.335 1.404 -16.611 1.00 84.06 106 SER A CA 1
ATOM 792 C C . SER A 1 106 ? 15.079 2.684 -16.985 1.00 84.06 106 SER A C 1
ATOM 794 O O . SER A 1 106 ? 14.879 3.202 -18.083 1.00 84.06 106 SER A O 1
ATOM 796 N N . TRP A 1 107 ? 15.908 3.215 -16.081 1.00 80.44 107 TRP A N 1
ATOM 797 C CA . TRP A 1 107 ? 16.682 4.413 -16.347 1.00 80.44 107 TRP A CA 1
ATOM 798 C C . TRP A 1 107 ? 17.800 4.099 -17.346 1.00 80.44 107 TRP A C 1
ATOM 800 O O . TRP A 1 107 ? 18.555 3.141 -17.149 1.00 80.44 107 TRP A O 1
ATOM 810 N N . PRO A 1 108 ? 17.934 4.891 -18.417 1.00 68.56 108 PRO A N 1
ATOM 811 C CA . PRO A 1 108 ? 19.036 4.733 -19.343 1.00 68.56 108 PRO A CA 1
ATOM 812 C C . PRO A 1 108 ? 20.355 5.109 -18.662 1.00 68.56 108 PRO A C 1
ATOM 814 O O . PRO A 1 108 ? 20.575 6.260 -18.294 1.00 68.56 108 PRO A O 1
ATOM 817 N N . TRP A 1 109 ? 21.241 4.131 -18.485 1.00 67.25 109 TRP A N 1
ATOM 818 C CA . TRP A 1 109 ? 22.584 4.314 -17.923 1.00 67.25 109 TRP A CA 1
ATOM 819 C C . TRP A 1 109 ? 23.585 4.895 -18.946 1.00 67.25 109 TRP A C 1
ATOM 821 O O . TRP A 1 109 ? 24.741 4.471 -18.965 1.00 67.25 109 TRP A O 1
ATOM 831 N N . TRP A 1 110 ? 23.151 5.807 -19.825 1.00 55.25 110 TRP A N 1
ATOM 832 C CA . TRP A 1 110 ? 23.976 6.409 -20.882 1.00 55.25 110 TRP A CA 1
ATOM 833 C C . TRP A 1 110 ? 24.024 7.934 -20.805 1.00 55.25 110 TRP A C 1
ATOM 835 O O . TRP A 1 110 ? 22.968 8.558 -20.552 1.00 55.25 110 TRP A O 1
#

Nearest PDB structures (foldseek):
  4brb-assembly2_D  TM=9.330E-01  e=3.584E-04  Escherichia coli K-12
  4bpd-assembly2_D  TM=9.463E-01  e=4.525E-04  Escherichia coli K-12
  5d6i-assembly1_C  TM=9.488E-01  e=6.057E-04  Escherichia coli
  4ck0-assembly1_C  TM=9.537E-01  e=2.924E-03  Escherichia coli K-12
  5d56-assembly1_A  TM=9.228E-01  e=2.061E-03  Escherichia coli K-12

Solvent-accessible surface area (backbone atoms only — not comparable to full-atom values): 6062 Å² total; per-residue (Å²): 109,71,68,61,55,48,50,53,54,51,44,51,71,71,36,66,65,52,45,52,52,53,50,50,46,53,52,49,53,51,49,47,69,72,68,59,57,60,69,69,51,54,50,51,47,52,50,31,49,51,50,29,55,50,40,42,51,52,34,51,51,50,53,54,50,46,53,69,76,47,78,66,94,46,74,67,56,50,50,54,52,52,50,40,53,47,53,30,49,55,37,45,52,52,33,49,52,50,49,52,52,45,50,64,72,62,47,78,96,120

Sequence (110 aa):
MGFALAGIRIVFRREQTFRIQCLICLIAILVLALLRPGWIWAALVTLSIGLVLAAELCNGALEYLIDRVHPEIHDEIKYAKDAAAGGVLLTSIAAACVGVAMLIASWPWW

Radius of gyration: 16.74 Å; Cα contacts (8 Å, |Δi|>4): 54; chains: 1; bounding box: 47×17×47 Å

Mean predicted aligned error: 4.37 Å

Secondary structure (DSSP, 8-state):
-HHHHHHHHHHHHH-HHHHHHHHHHHHHHHHHHHH---HHHHHHHHHHHHHHHHHHHHHHHHHHHHHHH--S--HHHHHHHHHHHHHHHHHHHHHHHHHHHHHHHHS---

Foldseek 3Di:
DVVVVVLLVVLCVVDPVLVVLVVVVVVVVVVCVVLVFPPVLVVLLNVLSVQLNVLSSVLSVLVVVCCVVPVDDDPVSVVVSVVSVVSSVVSVVVSVVSSVVRCVVSDPPD